Protein AF-A0A7C4VL60-F1 (afdb_monomer_lite)

Foldseek 3Di:
DPVVVVQVPDPDPDGDLEDEDEQVCQDPVNCVVQVVVNYHYHYPHDPVDPDDRPDDPCVPPD

pLDDT: mean 88.97, std 5.34, range [73.12, 93.94]

Secondary structure (DSSP, 8-state):
-HHHHHHHT-SSSSPPSEEE--GGG--HHHHHHHHHTT-EEE----TT--SPPSS-GGGG--

Sequence (62 aa):
KLVEQTIEARFIEEKPERLIGDKAYDSDALDEELKEVGIEMIAPHRGNRKSSPTQDGRALRR

Structure (mmCIF, N/CA/C/O backbone):
data_AF-A0A7C4VL60-F1
#
_entry.id   AF-A0A7C4VL60-F1
#
loop_
_atom_site.group_PDB
_atom_site.id
_atom_site.type_symbol
_atom_site.label_atom_id
_atom_site.label_alt_id
_atom_site.label_comp_id
_atom_site.label_asym_id
_atom_site.label_entity_id
_atom_site.label_seq_id
_atom_site.pdbx_PDB_ins_code
_atom_site.Cartn_x
_atom_site.Cartn_y
_atom_site.Cartn_z
_atom_site.occupancy
_atom_site.B_iso_or_equiv
_atom_site.auth_seq_id
_atom_site.auth_comp_id
_atom_site.auth_asym_id
_atom_site.auth_atom_id
_atom_site.pdbx_PDB_model_num
ATOM 1 N N . LYS A 1 1 ? -0.601 11.027 2.414 1.00 73.12 1 LYS A N 1
ATOM 2 C CA . LYS A 1 1 ? -0.639 9.556 2.563 1.00 73.12 1 LYS A CA 1
ATOM 3 C C . LYS A 1 1 ? -2.043 9.087 2.182 1.00 73.12 1 LYS A C 1
ATOM 5 O O . LYS A 1 1 ? -2.949 9.268 2.976 1.00 73.12 1 LYS A O 1
ATOM 10 N N . LEU A 1 2 ? -2.259 8.627 0.942 1.00 88.69 2 LEU A N 1
ATOM 11 C CA . LEU A 1 2 ? -3.604 8.308 0.419 1.00 88.69 2 LEU A CA 1
ATOM 12 C C . LEU A 1 2 ? -4.118 6.944 0.912 1.00 88.69 2 LEU A C 1
ATOM 14 O O . LEU A 1 2 ? -5.275 6.817 1.303 1.00 88.69 2 LEU A O 1
ATOM 18 N N . VAL A 1 3 ? -3.250 5.929 0.904 1.00 90.12 3 VAL A N 1
ATOM 19 C CA . VAL A 1 3 ? -3.617 4.551 1.265 1.00 90.12 3 VAL A CA 1
ATOM 20 C C . VAL A 1 3 ? -3.994 4.441 2.741 1.00 90.12 3 VAL A C 1
ATOM 22 O O . VAL A 1 3 ? -5.066 3.935 3.052 1.00 90.12 3 VAL A O 1
ATOM 25 N N . GLU A 1 4 ? -3.177 4.996 3.637 1.00 90.06 4 GLU A N 1
ATOM 26 C CA . GLU A 1 4 ? -3.467 5.036 5.079 1.00 90.06 4 GLU A CA 1
ATOM 27 C C . GLU A 1 4 ? -4.807 5.715 5.374 1.00 90.06 4 GLU A C 1
ATOM 29 O O . GLU A 1 4 ? -5.655 5.123 6.032 1.00 90.06 4 GLU A O 1
AT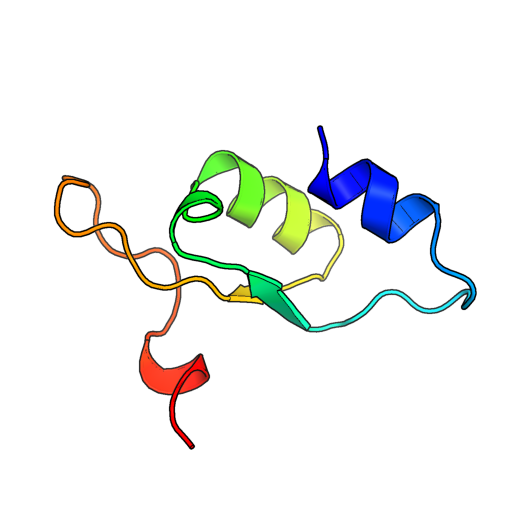OM 34 N N . GLN A 1 5 ? -5.053 6.897 4.796 1.00 92.25 5 GLN A N 1
ATOM 35 C CA . GLN A 1 5 ? -6.324 7.615 4.957 1.00 92.25 5 GLN A CA 1
ATOM 36 C C . GLN A 1 5 ? -7.523 6.794 4.469 1.00 92.25 5 GLN A C 1
ATOM 38 O O . GLN A 1 5 ? -8.600 6.851 5.055 1.00 92.25 5 GLN A O 1
ATOM 43 N N . THR A 1 6 ? -7.341 6.005 3.409 1.00 92.44 6 THR A N 1
ATOM 44 C CA . THR A 1 6 ? -8.394 5.128 2.882 1.00 92.44 6 THR A CA 1
ATOM 45 C C . THR A 1 6 ? -8.675 3.963 3.831 1.00 92.44 6 THR A C 1
ATOM 47 O O . THR A 1 6 ? -9.833 3.621 4.059 1.00 92.44 6 THR A O 1
ATOM 50 N N . ILE A 1 7 ? -7.629 3.372 4.418 1.00 91.94 7 ILE A N 1
ATOM 51 C CA . ILE A 1 7 ? -7.760 2.301 5.413 1.00 91.94 7 ILE A CA 1
ATOM 52 C C . ILE A 1 7 ? -8.396 2.836 6.698 1.00 91.94 7 ILE A C 1
ATOM 54 O O . ILE A 1 7 ? -9.177 2.128 7.325 1.00 91.94 7 ILE A O 1
ATOM 58 N N . GLU A 1 8 ? -8.092 4.065 7.106 1.00 91.94 8 GLU A N 1
ATOM 59 C CA . GLU A 1 8 ? -8.704 4.709 8.273 1.00 91.94 8 GLU A CA 1
ATOM 60 C C . GLU A 1 8 ? -10.178 5.051 8.044 1.00 91.94 8 GLU A C 1
ATOM 62 O O . GLU A 1 8 ? -10.997 4.835 8.932 1.00 91.94 8 GLU A O 1
ATOM 67 N N . ALA A 1 9 ? -10.536 5.509 6.842 1.00 93.75 9 ALA A N 1
ATOM 68 C CA . ALA A 1 9 ? -11.909 5.841 6.463 1.00 93.75 9 ALA A CA 1
ATOM 69 C C . ALA A 1 9 ? -12.788 4.615 6.137 1.00 93.75 9 ALA A C 1
ATOM 71 O O . ALA A 1 9 ? -13.902 4.768 5.629 1.00 93.75 9 ALA A O 1
ATOM 72 N N . ARG A 1 10 ? -12.301 3.394 6.388 1.00 93.19 10 ARG A N 1
ATOM 73 C CA . ARG A 1 10 ? -13.054 2.159 6.147 1.00 93.19 10 ARG A CA 1
ATOM 74 C C . ARG A 1 10 ? -14.325 2.100 7.006 1.00 93.19 10 ARG A C 1
ATOM 76 O O . ARG A 1 10 ? -14.353 2.564 8.140 1.00 93.19 10 ARG A O 1
ATOM 83 N N . PHE A 1 11 ? -15.365 1.452 6.482 1.00 93.44 11 PHE A N 1
ATOM 84 C CA . PHE A 1 11 ? -16.646 1.289 7.185 1.00 93.44 11 PHE A CA 1
ATOM 85 C C . PHE A 1 11 ? -16.665 0.139 8.206 1.00 93.44 11 PHE A C 1
ATOM 87 O O . PHE A 1 11 ? -17.592 0.055 9.007 1.00 93.44 11 PHE A O 1
ATOM 94 N N . ILE A 1 12 ? -15.678 -0.760 8.157 1.00 93.88 12 ILE A N 1
ATOM 95 C CA . ILE A 1 12 ? -15.586 -1.955 9.009 1.00 93.88 12 ILE A CA 1
ATOM 96 C C . ILE A 1 12 ? -14.449 -1.821 10.020 1.00 93.88 12 ILE A C 1
ATOM 98 O O . ILE A 1 12 ? -13.407 -1.253 9.719 1.00 93.88 12 ILE A O 1
ATOM 102 N N . GLU A 1 13 ? -14.611 -2.367 11.222 1.00 89.38 13 GLU A N 1
ATOM 103 C CA . GLU A 1 13 ? -13.564 -2.284 12.249 1.00 89.38 13 GLU A CA 1
ATOM 104 C C . GLU A 1 13 ? -12.318 -3.099 11.872 1.00 89.38 13 GLU A C 1
ATOM 106 O O . GLU A 1 13 ? -11.188 -2.681 12.129 1.00 89.38 13 GLU A O 1
ATOM 111 N N . GLU A 1 14 ? -12.505 -4.222 11.185 1.00 92.50 14 GLU A N 1
ATOM 112 C CA . GLU A 1 14 ? -11.425 -5.109 10.768 1.00 92.50 14 GLU A CA 1
ATOM 113 C C . GLU A 1 14 ? -10.563 -4.489 9.656 1.00 92.50 14 GLU A C 1
ATOM 115 O O . GLU A 1 14 ? -11.066 -3.856 8.723 1.00 92.50 14 GLU A O 1
ATOM 120 N N . LYS A 1 15 ? -9.239 -4.647 9.768 1.00 92.44 15 LYS A N 1
ATOM 121 C CA . LYS A 1 15 ? -8.298 -4.239 8.719 1.00 92.44 15 LYS A CA 1
ATOM 122 C C . LYS A 1 15 ? -8.211 -5.338 7.657 1.00 92.44 15 LYS A C 1
ATOM 124 O O . LYS A 1 15 ? -8.191 -6.510 8.017 1.00 92.44 15 LYS A O 1
ATOM 129 N N . PRO A 1 16 ? -8.112 -4.985 6.366 1.00 93.19 16 PRO A N 1
ATOM 130 C CA . PRO A 1 16 ? -7.914 -5.988 5.332 1.00 93.19 16 PRO A CA 1
ATOM 131 C C . PRO A 1 16 ? -6.533 -6.630 5.478 1.00 93.19 16 PRO A C 1
ATOM 133 O O . PRO A 1 16 ? -5.541 -5.922 5.596 1.00 93.19 16 PRO A O 1
ATOM 136 N N . GLU A 1 17 ? -6.448 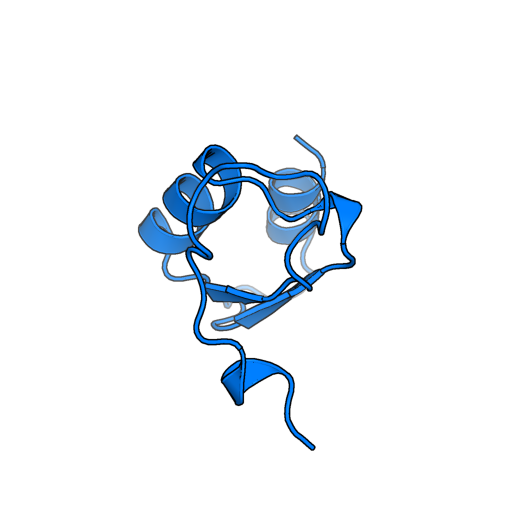-7.953 5.383 1.00 93.44 17 GLU A N 1
ATOM 137 C CA . GLU A 1 17 ? -5.154 -8.655 5.363 1.00 93.44 17 GLU A CA 1
ATOM 138 C C . GLU A 1 17 ? -4.355 -8.353 4.085 1.00 93.44 17 GLU A C 1
ATOM 140 O O . GLU A 1 17 ? -3.127 -8.368 4.088 1.00 93.44 17 GLU A O 1
ATOM 145 N N . ARG A 1 18 ? -5.054 -8.071 2.977 1.00 92.06 18 ARG A N 1
ATOM 146 C CA . ARG A 1 18 ? -4.471 -7.813 1.655 1.00 92.06 18 ARG A CA 1
ATOM 147 C C . ARG A 1 18 ? -5.100 -6.601 0.992 1.00 92.06 18 ARG A C 1
ATOM 149 O O . ARG A 1 18 ? -6.324 -6.479 0.948 1.00 92.06 18 ARG A O 1
ATOM 156 N N . LEU A 1 19 ? -4.265 -5.755 0.397 1.00 92.44 19 LEU A N 1
ATOM 157 C CA . LEU A 1 19 ? -4.681 -4.608 -0.400 1.00 92.44 19 LEU A CA 1
ATOM 158 C C . LEU A 1 19 ? -4.076 -4.701 -1.800 1.00 92.44 19 LEU A C 1
ATOM 160 O O . LEU A 1 19 ? -2.861 -4.760 -1.950 1.00 92.44 19 LEU A O 1
ATOM 164 N N . ILE A 1 20 ? -4.919 -4.687 -2.832 1.00 91.75 20 ILE A N 1
ATOM 165 C CA . ILE A 1 20 ? -4.459 -4.706 -4.224 1.00 91.75 20 ILE A CA 1
ATOM 166 C C . ILE A 1 20 ? -4.400 -3.270 -4.742 1.00 91.75 20 ILE A C 1
ATOM 168 O O . ILE A 1 20 ? -5.426 -2.594 -4.835 1.00 91.75 20 ILE A O 1
ATOM 172 N N . GLY A 1 21 ? -3.197 -2.822 -5.083 1.00 91.12 21 GLY A N 1
ATOM 173 C CA . GLY A 1 21 ? -2.919 -1.515 -5.663 1.00 91.12 21 GLY A CA 1
ATOM 174 C C . GLY A 1 21 ? -2.551 -1.600 -7.142 1.00 91.12 21 GLY A C 1
ATOM 175 O O . GLY A 1 21 ? -2.164 -2.644 -7.672 1.00 91.12 21 GLY A O 1
ATOM 176 N N . ASP A 1 22 ? -2.653 -0.466 -7.829 1.00 91.44 22 ASP A N 1
ATOM 177 C CA . ASP A 1 22 ? -2.036 -0.317 -9.142 1.00 91.44 22 ASP A CA 1
ATOM 178 C C . ASP A 1 22 ? -0.500 -0.185 -9.039 1.00 91.44 22 ASP A C 1
ATOM 180 O O . ASP A 1 22 ? 0.098 -0.142 -7.964 1.00 91.44 22 ASP A O 1
ATOM 184 N N . LYS A 1 23 ? 0.155 -0.096 -10.198 1.00 90.50 23 LYS A N 1
ATOM 185 C CA . LYS A 1 23 ? 1.616 0.002 -10.327 1.00 90.50 23 LYS A CA 1
ATOM 186 C C . LYS A 1 23 ? 2.219 1.272 -9.695 1.00 90.50 23 LYS A C 1
ATOM 188 O O . LYS A 1 23 ? 3.424 1.315 -9.459 1.00 90.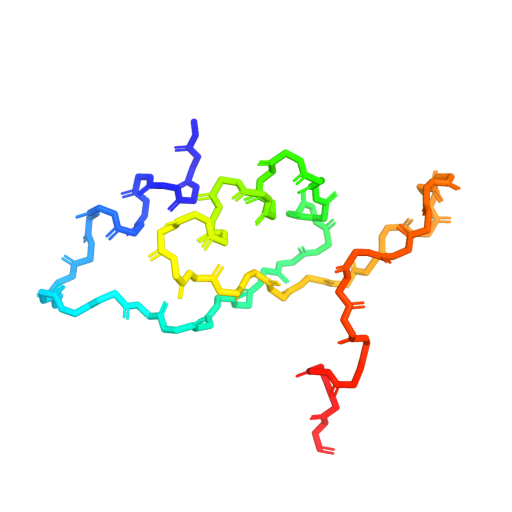50 23 LYS A O 1
ATOM 193 N N . ALA A 1 24 ? 1.437 2.327 -9.471 1.00 90.31 24 ALA A N 1
ATOM 194 C CA . ALA A 1 24 ? 1.902 3.558 -8.834 1.00 90.31 24 ALA A CA 1
ATOM 195 C C . ALA A 1 24 ? 2.106 3.392 -7.320 1.00 90.31 24 ALA A C 1
ATOM 197 O O . ALA A 1 24 ? 2.846 4.178 -6.730 1.00 90.31 24 ALA A O 1
ATOM 198 N N . TYR A 1 25 ? 1.511 2.358 -6.717 1.00 90.81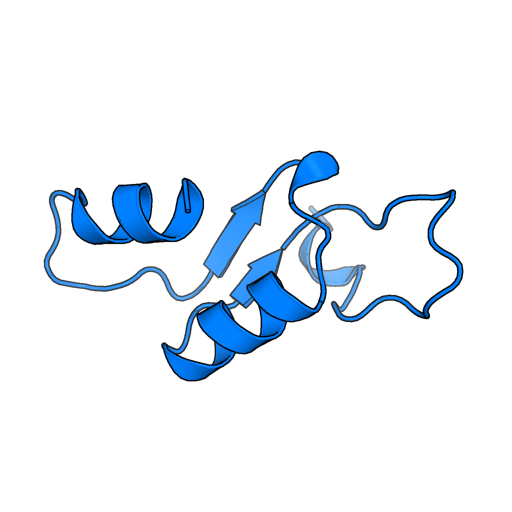 25 TYR A N 1
ATOM 199 C CA . TYR A 1 25 ? 1.679 2.019 -5.304 1.00 90.81 25 TYR A CA 1
ATOM 200 C C . TYR A 1 25 ? 2.854 1.061 -5.029 1.00 90.81 25 TYR A C 1
ATOM 202 O O . TYR A 1 25 ? 3.051 0.676 -3.882 1.00 90.81 25 TYR A O 1
ATOM 210 N N . ASP A 1 26 ? 3.661 0.709 -6.040 1.00 89.75 26 ASP A N 1
ATOM 211 C CA . ASP A 1 26 ? 4.911 -0.054 -5.873 1.00 89.75 26 ASP A CA 1
ATOM 212 C C . ASP A 1 26 ? 5.993 0.810 -5.193 1.00 89.75 26 ASP A C 1
ATOM 214 O O . ASP A 1 26 ? 6.793 1.479 -5.856 1.00 89.75 26 ASP A O 1
ATOM 218 N N . SER A 1 27 ? 5.976 0.835 -3.857 1.00 89.50 27 SER A N 1
ATOM 219 C CA . SER A 1 27 ? 6.869 1.633 -3.012 1.00 89.50 27 SER A CA 1
ATOM 220 C C . SER A 1 27 ? 7.284 0.856 -1.765 1.00 89.50 27 SER A C 1
ATOM 222 O O . SER A 1 27 ? 6.438 0.506 -0.950 1.00 89.50 27 SER A O 1
ATOM 224 N N . ASP A 1 28 ? 8.594 0.687 -1.565 1.00 89.94 28 ASP A N 1
ATOM 225 C CA . ASP A 1 28 ? 9.155 -0.059 -0.424 1.00 89.94 28 ASP A CA 1
ATOM 226 C C . ASP A 1 28 ? 8.730 0.503 0.922 1.00 89.94 28 ASP A C 1
ATOM 228 O O . ASP A 1 28 ? 8.276 -0.237 1.783 1.00 89.94 28 ASP A O 1
ATOM 232 N N . ALA A 1 29 ? 8.804 1.826 1.070 1.00 91.50 29 ALA A N 1
ATOM 233 C CA . ALA A 1 29 ? 8.404 2.480 2.308 1.00 91.50 29 ALA A CA 1
ATOM 234 C C . ALA A 1 29 ? 6.917 2.241 2.624 1.00 91.50 29 ALA A C 1
ATOM 236 O O . ALA A 1 29 ? 6.550 2.082 3.779 1.00 91.50 29 ALA A O 1
ATOM 237 N N . LEU A 1 30 ? 6.065 2.175 1.594 1.00 91.88 30 LEU A N 1
ATOM 238 C CA . LEU A 1 30 ? 4.636 1.920 1.782 1.00 91.88 30 LEU A CA 1
ATOM 239 C C . LEU A 1 30 ? 4.382 0.446 2.123 1.00 91.88 30 LEU A C 1
ATOM 241 O O . LEU A 1 30 ? 3.548 0.153 2.975 1.00 91.88 30 LEU A O 1
ATOM 245 N N . ASP A 1 31 ? 5.103 -0.473 1.476 1.00 91.06 31 ASP A N 1
ATOM 246 C CA . ASP A 1 31 ? 5.056 -1.902 1.789 1.00 91.06 31 ASP A CA 1
ATOM 247 C C . ASP A 1 31 ? 5.473 -2.170 3.243 1.00 91.06 31 ASP A C 1
ATOM 249 O O . ASP A 1 31 ? 4.841 -2.976 3.921 1.00 91.06 31 ASP A O 1
ATOM 253 N N . GLU A 1 32 ? 6.531 -1.512 3.723 1.00 92.19 32 GLU A N 1
ATOM 254 C CA . GLU A 1 32 ? 7.014 -1.621 5.104 1.00 92.19 32 GLU A CA 1
ATOM 255 C C . GLU A 1 32 ? 5.980 -1.084 6.102 1.00 92.19 32 GLU A C 1
ATOM 257 O O . GLU A 1 32 ? 5.573 -1.822 7.000 1.00 92.19 32 GLU A O 1
ATOM 262 N N . GLU A 1 33 ? 5.476 0.138 5.891 1.00 93.69 33 GLU A N 1
ATOM 263 C CA . GLU A 1 33 ? 4.446 0.752 6.745 1.00 93.69 33 GLU A CA 1
ATOM 264 C C . GLU A 1 33 ? 3.176 -0.117 6.838 1.00 93.69 33 GLU A C 1
ATOM 266 O O . GLU A 1 33 ? 2.594 -0.278 7.912 1.00 93.69 33 GLU A O 1
ATOM 271 N N . LEU A 1 34 ? 2.736 -0.713 5.725 1.00 93.31 34 LEU A N 1
ATOM 272 C CA . LEU A 1 34 ? 1.542 -1.562 5.708 1.00 93.31 34 LEU A CA 1
ATOM 273 C C . LEU A 1 34 ? 1.784 -2.927 6.357 1.00 93.31 34 LEU A C 1
ATOM 275 O O . LEU A 1 34 ? 0.918 -3.414 7.091 1.00 93.31 34 LEU A O 1
ATOM 279 N N . LYS A 1 35 ? 2.970 -3.517 6.176 1.00 92.44 35 LYS A N 1
ATOM 280 C CA . LYS A 1 35 ? 3.345 -4.772 6.844 1.00 92.44 35 LYS A CA 1
ATOM 281 C C . LYS A 1 35 ? 3.364 -4.630 8.363 1.00 92.44 35 LYS A C 1
ATOM 283 O O . LYS A 1 35 ? 2.928 -5.555 9.045 1.00 92.44 35 LYS A O 1
ATOM 288 N N . GLU A 1 36 ? 3.802 -3.489 8.895 1.00 93.50 36 GLU A N 1
ATOM 289 C CA . GLU A 1 36 ? 3.786 -3.221 10.342 1.00 93.50 36 GLU A CA 1
ATOM 290 C C . GLU A 1 36 ? 2.374 -3.274 10.938 1.00 93.50 36 GLU A C 1
ATOM 292 O O . GLU A 1 36 ? 2.186 -3.715 12.072 1.00 93.50 36 GLU A O 1
ATOM 297 N N . VAL A 1 37 ? 1.362 -2.878 10.162 1.00 92.44 37 VAL A N 1
ATOM 298 C CA . VAL A 1 37 ? -0.046 -2.940 10.575 1.00 92.44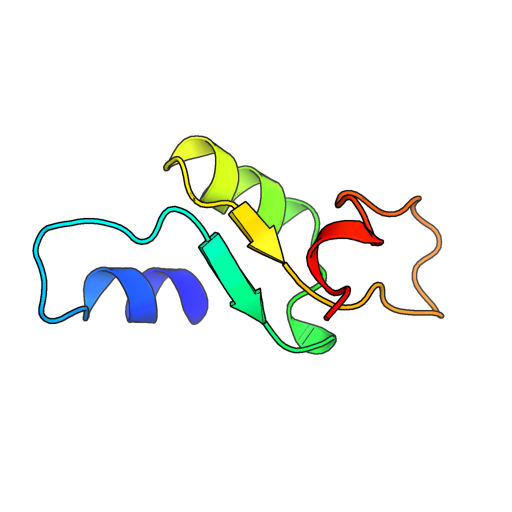 37 VAL A CA 1
ATOM 299 C C . VAL A 1 37 ? -0.759 -4.221 10.134 1.00 92.44 37 VAL A C 1
ATOM 301 O O . VAL A 1 37 ? -1.980 -4.305 10.285 1.00 92.44 37 VAL A O 1
ATOM 304 N N . GLY A 1 38 ? -0.013 -5.213 9.636 1.00 93.50 38 GLY A N 1
ATOM 305 C CA . GLY A 1 38 ? -0.521 -6.528 9.241 1.00 93.50 38 GLY A CA 1
ATOM 306 C C . GLY A 1 38 ? -1.208 -6.565 7.875 1.00 93.50 38 GLY A C 1
ATOM 307 O O . GLY A 1 38 ? -1.983 -7.481 7.618 1.00 93.50 38 GLY A O 1
ATOM 308 N N . ILE A 1 39 ? -0.954 -5.578 7.015 1.00 93.94 39 ILE A N 1
ATOM 309 C CA . ILE A 1 39 ? -1.575 -5.452 5.695 1.00 93.94 39 ILE A CA 1
ATOM 310 C C . ILE A 1 39 ? -0.530 -5.749 4.619 1.00 93.94 39 ILE A C 1
ATOM 312 O O . ILE A 1 39 ? 0.489 -5.071 4.502 1.00 93.94 39 ILE A O 1
ATOM 316 N N . GLU A 1 40 ? -0.799 -6.746 3.785 1.00 93.25 40 GLU A N 1
ATOM 317 C CA . GLU A 1 40 ? 0.009 -7.047 2.608 1.00 93.25 40 GLU A CA 1
ATOM 318 C C . GLU A 1 40 ? -0.452 -6.174 1.430 1.00 93.25 40 GLU A C 1
ATOM 320 O O . GLU A 1 40 ? -1.525 -6.389 0.859 1.00 93.25 40 GLU A O 1
ATOM 325 N N . MET A 1 41 ? 0.354 -5.178 1.052 1.00 93.06 41 MET A N 1
ATOM 326 C CA . MET A 1 41 ? 0.182 -4.481 -0.225 1.00 93.06 41 MET A CA 1
ATOM 327 C C . MET A 1 41 ? 0.603 -5.407 -1.366 1.00 93.06 41 MET A C 1
ATOM 329 O O . MET A 1 41 ? 1.635 -6.071 -1.295 1.00 93.06 41 MET A O 1
ATOM 333 N N . ILE A 1 42 ? -0.209 -5.451 -2.419 1.00 92.31 42 ILE A N 1
ATOM 334 C CA . ILE A 1 42 ? 0.026 -6.227 -3.631 1.00 92.31 42 ILE A CA 1
ATOM 335 C C . ILE A 1 42 ? -0.121 -5.278 -4.817 1.00 92.31 42 ILE A C 1
ATOM 337 O O . ILE A 1 42 ? -1.225 -4.863 -5.165 1.00 92.31 42 ILE A O 1
ATOM 341 N N . ALA A 1 43 ? 0.991 -4.952 -5.461 1.00 91.12 43 ALA A N 1
ATOM 342 C CA . ALA A 1 43 ? 1.055 -4.065 -6.609 1.00 91.12 43 ALA A CA 1
ATOM 343 C C . ALA A 1 43 ? 1.973 -4.655 -7.694 1.00 91.12 43 ALA A C 1
ATOM 345 O O . ALA A 1 43 ? 2.978 -5.305 -7.400 1.00 91.12 43 ALA A O 1
ATOM 346 N N . PRO A 1 44 ? 1.675 -4.440 -8.987 1.00 91.06 44 PRO A N 1
ATOM 347 C CA . PRO A 1 44 ? 2.599 -4.802 -10.050 1.00 91.06 44 PRO A CA 1
ATOM 348 C C . PRO A 1 44 ? 3.929 -4.059 -9.896 1.00 91.06 44 PRO A C 1
ATOM 350 O O . PRO A 1 44 ? 3.948 -2.832 -9.807 1.00 91.06 44 PRO A O 1
ATOM 353 N N . HIS A 1 45 ? 5.044 -4.785 -9.969 1.00 90.00 45 HIS A N 1
ATOM 354 C CA . HIS A 1 45 ? 6.367 -4.172 -9.903 1.00 90.00 45 HIS A CA 1
ATOM 355 C C . HIS A 1 45 ? 6.600 -3.171 -11.046 1.00 90.00 45 HIS A C 1
ATOM 357 O O . HIS A 1 45 ? 6.279 -3.406 -12.225 1.00 90.00 45 HIS A O 1
ATOM 363 N N . ARG A 1 46 ? 7.202 -2.027 -10.719 1.00 87.69 46 ARG A N 1
ATOM 364 C CA . ARG A 1 46 ? 7.459 -0.956 -11.669 1.00 87.69 46 ARG A CA 1
ATOM 365 C C . ARG A 1 46 ? 8.680 -1.292 -12.515 1.00 87.69 46 ARG A C 1
ATOM 367 O O . ARG A 1 46 ? 9.796 -1.238 -12.044 1.00 87.69 46 ARG A O 1
ATOM 374 N N . GLY A 1 47 ? 8.495 -1.574 -13.806 1.00 85.75 47 GLY A N 1
ATOM 375 C CA . GLY A 1 47 ? 9.601 -2.012 -14.683 1.00 85.75 47 GLY A CA 1
ATOM 376 C C . GLY A 1 47 ? 10.818 -1.075 -14.838 1.00 85.75 47 GLY A C 1
ATOM 377 O O . GLY A 1 47 ? 11.824 -1.500 -15.388 1.00 85.75 47 GLY A O 1
ATOM 378 N N . ASN A 1 48 ? 10.760 0.181 -14.384 1.00 86.88 48 ASN A N 1
ATOM 379 C CA . ASN A 1 48 ? 11.918 1.090 -14.324 1.00 86.88 48 ASN A CA 1
ATOM 380 C C . ASN A 1 48 ? 12.523 1.205 -12.908 1.00 86.88 48 ASN A C 1
ATOM 382 O O . ASN A 1 48 ? 13.395 2.045 -12.676 1.00 86.88 48 ASN A O 1
ATOM 386 N N . ARG A 1 49 ? 12.036 0.411 -11.952 1.00 85.50 49 ARG A N 1
ATOM 387 C CA . ARG A 1 49 ? 12.567 0.305 -10.599 1.00 85.50 49 ARG A CA 1
ATOM 388 C C . ARG A 1 49 ? 13.808 -0.584 -10.646 1.00 85.50 49 ARG A C 1
ATOM 390 O O . ARG A 1 49 ? 13.806 -1.639 -11.266 1.00 85.50 49 ARG A O 1
ATOM 397 N N . LYS A 1 50 ? 14.899 -0.098 -10.051 1.00 86.50 50 LYS A N 1
ATOM 398 C CA . LYS A 1 50 ? 16.186 -0.814 -10.019 1.00 86.50 50 LYS A CA 1
ATOM 399 C C . LYS A 1 50 ? 16.261 -1.825 -8.876 1.00 86.50 50 LYS A C 1
ATOM 401 O O . LYS A 1 50 ? 17.021 -2.781 -8.968 1.00 86.50 50 LYS A O 1
ATOM 406 N N . SER A 1 51 ? 15.517 -1.575 -7.802 1.00 85.44 51 SER A N 1
ATOM 407 C CA . SER A 1 51 ? 15.435 -2.464 -6.648 1.00 85.44 51 SER A CA 1
ATOM 408 C C . SER A 1 51 ? 14.705 -3.749 -7.012 1.00 85.44 51 SER A C 1
ATOM 410 O O . SER A 1 51 ? 13.779 -3.733 -7.824 1.00 85.44 51 SER A O 1
ATOM 412 N N . SER A 1 52 ? 15.105 -4.846 -6.375 1.00 86.38 52 SER A N 1
ATOM 413 C CA . SER A 1 52 ? 14.407 -6.122 -6.494 1.00 86.38 52 SER A CA 1
ATOM 414 C C . SER A 1 52 ? 12.947 -5.999 -6.036 1.00 86.38 52 SER A C 1
ATOM 416 O O . SER A 1 52 ? 12.664 -5.214 -5.128 1.00 86.38 52 SER A O 1
ATOM 418 N N . PRO A 1 53 ? 12.022 -6.784 -6.613 1.00 84.62 53 PRO A N 1
ATOM 419 C CA . PRO A 1 53 ? 10.644 -6.844 -6.141 1.00 84.62 53 PRO A CA 1
ATOM 420 C C . PRO A 1 53 ? 10.564 -7.213 -4.653 1.00 84.62 53 PRO A C 1
ATOM 422 O O . PRO A 1 53 ? 11.237 -8.141 -4.204 1.00 84.62 53 PRO A O 1
ATOM 425 N N . THR A 1 54 ? 9.718 -6.504 -3.908 1.00 81.44 54 THR A N 1
ATOM 426 C CA . THR A 1 54 ? 9.469 -6.701 -2.466 1.00 81.44 54 THR A CA 1
ATOM 427 C C . THR A 1 54 ? 8.318 -7.648 -2.153 1.00 81.44 54 THR A C 1
ATOM 429 O O . THR A 1 54 ? 8.134 -8.047 -0.999 1.00 81.44 54 THR A O 1
ATOM 432 N N . GLN A 1 55 ? 7.547 -8.006 -3.175 1.00 81.25 55 GLN A N 1
ATOM 433 C CA . GLN A 1 55 ? 6.340 -8.814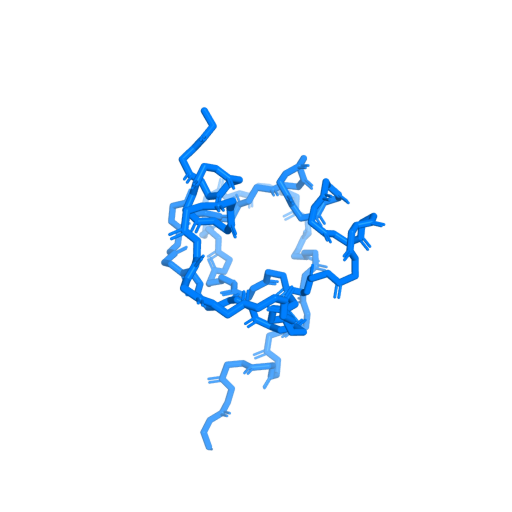 -3.082 1.00 81.25 55 GLN A CA 1
ATOM 434 C C . GLN A 1 55 ? 6.495 -10.086 -3.918 1.00 81.25 55 GLN A C 1
ATOM 436 O O . GLN A 1 55 ? 7.190 -10.099 -4.941 1.00 81.25 55 GLN A O 1
ATOM 441 N N . ASP A 1 56 ? 5.814 -11.159 -3.515 1.00 81.00 56 ASP A N 1
ATOM 442 C CA . ASP A 1 56 ? 5.723 -12.356 -4.347 1.00 81.00 56 ASP A CA 1
ATOM 443 C C . ASP A 1 56 ? 4.758 -12.099 -5.516 1.00 81.00 56 ASP A C 1
ATOM 445 O O . ASP A 1 56 ? 3.546 -11.981 -5.345 1.00 81.00 56 ASP A O 1
ATOM 449 N N . GLY A 1 57 ? 5.285 -12.082 -6.743 1.00 76.44 57 GLY A N 1
ATOM 450 C CA . GLY A 1 57 ? 4.486 -11.929 -7.964 1.00 76.44 57 GLY A CA 1
ATOM 451 C C . GLY A 1 57 ? 3.457 -13.047 -8.199 1.00 76.44 57 GLY A C 1
ATOM 452 O O . GLY A 1 57 ? 2.636 -12.944 -9.112 1.00 76.44 57 GLY A O 1
ATOM 453 N N . ARG A 1 58 ? 3.470 -14.126 -7.403 1.00 82.56 58 ARG A N 1
ATOM 454 C CA . ARG A 1 58 ? 2.406 -15.142 -7.397 1.00 82.56 58 ARG A CA 1
ATOM 455 C C . ARG A 1 58 ? 1.086 -14.625 -6.834 1.00 82.56 58 ARG A C 1
ATOM 457 O O . ARG A 1 58 ? 0.053 -15.147 -7.237 1.00 82.56 58 ARG A O 1
ATOM 464 N N . ALA A 1 59 ? 1.106 -13.607 -5.974 1.00 81.00 59 ALA A N 1
ATOM 465 C CA . ALA A 1 59 ? -0.095 -13.072 -5.333 1.00 81.00 59 ALA A CA 1
ATOM 466 C C . ALA A 1 59 ? -1.109 -12.471 -6.331 1.00 81.00 59 ALA A C 1
ATOM 468 O O . ALA A 1 59 ? -2.301 -12.424 -6.048 1.00 81.00 59 ALA A O 1
ATOM 469 N N . LEU A 1 60 ? -0.655 -12.065 -7.524 1.00 73.56 60 LEU A N 1
ATOM 470 C CA . LEU A 1 60 ? -1.498 -11.542 -8.610 1.00 73.56 60 LEU A CA 1
ATOM 471 C C . LEU A 1 60 ? -1.969 -12.613 -9.614 1.00 73.56 60 LEU A C 1
ATOM 473 O O . LEU A 1 60 ? -2.588 -12.274 -10.626 1.00 73.56 60 LEU A O 1
ATOM 477 N N . ARG A 1 61 ? -1.657 -13.896 -9.393 1.00 81.31 61 ARG A N 1
ATOM 478 C CA . ARG A 1 61 ? -2.096 -14.983 -10.284 1.00 81.31 61 ARG A CA 1
ATOM 479 C C . ARG A 1 61 ? -3.578 -15.284 -10.043 1.00 81.31 61 ARG A C 1
ATOM 481 O O . ARG A 1 61 ? -4.006 -15.361 -8.896 1.00 81.31 61 ARG A O 1
ATOM 488 N N . ARG A 1 62 ? -4.340 -15.437 -11.128 1.00 73.12 62 ARG A N 1
ATOM 489 C CA . ARG A 1 62 ? -5.736 -15.899 -11.111 1.00 73.12 62 ARG A CA 1
ATOM 490 C C . ARG A 1 62 ? -5.812 -17.398 -11.335 1.00 73.12 62 ARG A C 1
ATOM 492 O O . ARG A 1 62 ? -4.943 -17.903 -12.083 1.00 73.12 62 ARG A O 1
#

Radius of gyration: 11.97 Å; chains: 1; bounding box: 33×26×27 Å